Protein AF-A0A7Y0S652-F1 (afdb_monomer_lite)

Radius of gyration: 30.56 Å; chains: 1; bounding box: 80×21×79 Å

Organism: Vibrio parahaemolyticus (NCBI:txid670)

pLDDT: mean 84.36, std 12.51, range [36.72, 95.44]

Secondary structure (DSSP, 8-state):
---HHHHHHHHHHHHHHHHHHHHHHT--TTS-HHHHHHHHHHHHHHHHHHHHHHHHHHHHHHHHHHHHHHHHHHHHHHTTEEEETTEEEEEPTTS-EEEEEEEHHHHHHH----B-----------

Structure (mmCIF, N/CA/C/O backbone):
data_AF-A0A7Y0S652-F1
#
_entry.id   AF-A0A7Y0S652-F1
#
loop_
_atom_site.group_PDB
_atom_site.id
_atom_site.type_symbol
_atom_site.label_atom_id
_atom_site.label_alt_id
_atom_site.label_comp_id
_atom_site.label_asym_id
_atom_site.label_entity_id
_atom_site.label_seq_id
_atom_site.pdbx_PDB_ins_code
_atom_site.Cartn_x
_atom_site.Cartn_y
_atom_site.Cartn_z
_atom_site.occupancy
_atom_site.B_iso_or_equiv
_atom_site.auth_seq_id
_atom_site.auth_comp_id
_atom_site.auth_asym_id
_atom_site.auth_atom_id
_atom_site.pdbx_PDB_model_num
ATOM 1 N N . MET A 1 1 ? 4.557 -9.010 8.877 1.00 49.19 1 MET A N 1
ATOM 2 C CA . MET A 1 1 ? 4.086 -8.907 7.479 1.00 49.19 1 MET A CA 1
ATOM 3 C C . MET A 1 1 ? 2.635 -8.474 7.558 1.00 49.19 1 MET A C 1
ATOM 5 O O . MET A 1 1 ? 1.886 -9.203 8.193 1.00 49.19 1 MET A O 1
ATOM 9 N N . ALA A 1 2 ? 2.248 -7.306 7.031 1.00 59.34 2 ALA A N 1
ATOM 10 C CA . ALA A 1 2 ? 0.822 -7.000 6.902 1.00 59.34 2 ALA A CA 1
ATOM 11 C C . ALA A 1 2 ? 0.232 -7.980 5.892 1.00 59.34 2 ALA A C 1
ATOM 13 O O . ALA A 1 2 ? 0.516 -7.913 4.698 1.00 59.34 2 ALA A O 1
ATOM 14 N N . ASP A 1 3 ? -0.511 -8.946 6.404 1.00 71.31 3 ASP A N 1
ATOM 15 C CA . ASP A 1 3 ? -1.269 -9.910 5.630 1.00 71.31 3 ASP A CA 1
ATOM 16 C C . ASP A 1 3 ? -2.768 -9.664 5.853 1.00 71.31 3 ASP A C 1
ATOM 18 O O . ASP A 1 3 ? -3.180 -8.756 6.585 1.00 71.31 3 ASP A O 1
ATOM 22 N N . LEU A 1 4 ? -3.605 -10.496 5.240 1.00 76.06 4 LEU A N 1
ATOM 23 C CA . LEU A 1 4 ? -5.048 -10.450 5.461 1.00 76.06 4 LEU A CA 1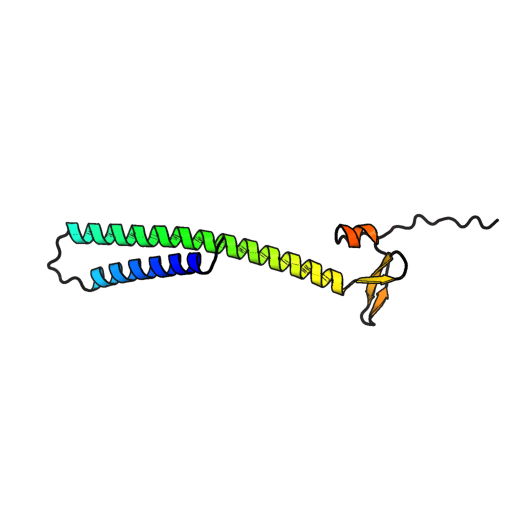
ATOM 24 C C . LEU A 1 4 ? -5.426 -10.527 6.956 1.00 76.06 4 LEU A C 1
ATOM 26 O O . LEU A 1 4 ? -6.457 -9.980 7.348 1.00 76.06 4 LEU A O 1
ATOM 30 N N . ALA A 1 5 ? -4.603 -11.176 7.788 1.00 79.69 5 ALA A N 1
ATOM 31 C CA . ALA A 1 5 ? -4.828 -11.294 9.222 1.00 79.69 5 ALA A CA 1
ATOM 32 C C . ALA A 1 5 ? -4.631 -9.952 9.940 1.00 79.69 5 ALA A C 1
ATOM 34 O O . ALA A 1 5 ? -5.443 -9.614 10.792 1.00 79.69 5 ALA A O 1
ATOM 35 N N . SER A 1 6 ? -3.645 -9.135 9.555 1.00 82.56 6 SER A N 1
ATOM 36 C CA . SER A 1 6 ? -3.466 -7.785 10.127 1.00 82.56 6 SER A CA 1
ATOM 37 C C . SER A 1 6 ? -4.670 -6.861 9.874 1.00 82.56 6 SER A C 1
ATOM 39 O O . SER A 1 6 ? -5.151 -6.186 10.786 1.00 82.56 6 SER A O 1
ATOM 41 N N . VAL A 1 7 ? -5.236 -6.904 8.663 1.00 85.88 7 VAL A N 1
ATOM 42 C CA . VAL A 1 7 ? -6.472 -6.181 8.317 1.00 85.88 7 VAL A CA 1
ATOM 43 C C . VAL A 1 7 ? -7.667 -6.742 9.094 1.00 85.88 7 VAL A C 1
ATOM 45 O O . VAL A 1 7 ? -8.495 -5.979 9.597 1.00 85.88 7 VAL A O 1
ATOM 48 N N . ALA A 1 8 ? -7.748 -8.068 9.246 1.00 87.31 8 ALA A N 1
ATOM 49 C CA . ALA A 1 8 ? -8.781 -8.712 10.055 1.00 87.31 8 ALA A CA 1
ATOM 50 C C . ALA A 1 8 ? -8.700 -8.312 11.540 1.00 87.31 8 ALA A C 1
ATOM 52 O O . ALA A 1 8 ? -9.742 -8.125 12.170 1.00 87.31 8 ALA A O 1
ATOM 53 N N . THR A 1 9 ? -7.498 -8.114 12.090 1.00 87.62 9 THR A N 1
ATOM 54 C CA . THR A 1 9 ? -7.294 -7.623 13.463 1.00 87.62 9 THR A CA 1
ATOM 55 C C . THR A 1 9 ? -7.873 -6.225 13.643 1.00 87.62 9 THR A C 1
ATOM 57 O O . THR A 1 9 ? -8.647 -6.007 14.574 1.00 87.62 9 THR A O 1
ATOM 60 N N . VAL A 1 10 ? -7.593 -5.298 12.719 1.00 90.44 10 VAL A N 1
ATOM 61 C CA . VAL A 1 10 ? -8.174 -3.942 12.753 1.00 90.44 10 VAL A CA 1
ATOM 62 C C . VAL A 1 10 ? -9.699 -3.995 12.661 1.00 90.44 10 VAL A C 1
ATOM 64 O O . VAL A 1 10 ? -10.387 -3.363 13.459 1.00 90.44 10 VAL A O 1
ATOM 67 N N . LEU A 1 11 ? -10.250 -4.790 11.738 1.00 91.00 11 LEU A N 1
ATOM 68 C CA . LEU A 1 11 ? -11.703 -4.962 11.606 1.00 91.00 11 LEU A CA 1
ATOM 69 C C . LEU A 1 11 ? -12.339 -5.539 12.877 1.00 91.00 11 LEU A C 1
ATOM 71 O O . LEU A 1 11 ? -13.428 -5.120 13.270 1.00 91.00 11 LEU A O 1
ATOM 75 N N . THR A 1 12 ? -11.654 -6.474 13.534 1.00 91.44 12 THR A N 1
ATOM 76 C CA . THR A 1 12 ? -12.110 -7.068 14.795 1.00 91.44 12 THR A CA 1
ATOM 77 C C . THR A 1 12 ? -12.096 -6.038 15.924 1.00 91.44 12 THR A C 1
ATOM 79 O O . THR A 1 12 ? -13.077 -5.954 16.657 1.00 91.44 12 THR A O 1
ATOM 82 N N . GLY A 1 13 ? -11.053 -5.206 16.016 1.00 90.81 13 GLY A N 1
ATOM 83 C CA . GLY A 1 13 ? -10.972 -4.103 16.982 1.00 90.81 13 GLY A CA 1
ATOM 84 C C . GLY A 1 13 ? -12.057 -3.036 16.783 1.00 90.81 13 GLY A C 1
ATOM 85 O O . GLY A 1 13 ? -12.673 -2.567 17.740 1.00 90.81 13 GLY A O 1
ATOM 86 N N . ILE A 1 14 ? -12.384 -2.707 15.529 1.00 92.56 14 ILE A N 1
ATOM 87 C CA . ILE A 1 14 ? -13.516 -1.818 15.216 1.00 92.56 14 ILE A CA 1
ATOM 88 C C . ILE A 1 14 ? -14.838 -2.462 15.638 1.00 92.56 14 ILE A C 1
ATOM 90 O O . ILE A 1 14 ? -15.709 -1.784 16.192 1.00 92.56 14 ILE A O 1
ATOM 94 N N . LYS A 1 15 ? -15.010 -3.763 15.382 1.00 93.19 15 LYS A N 1
ATOM 95 C CA . LYS A 1 15 ? -16.222 -4.495 15.757 1.00 93.19 15 LYS A CA 1
ATOM 96 C C . LYS A 1 15 ? -16.419 -4.499 17.272 1.00 93.19 15 LYS A C 1
ATOM 98 O O . LYS A 1 15 ? -17.509 -4.150 17.717 1.00 93.19 15 LYS A O 1
ATOM 103 N N . THR A 1 16 ? -15.385 -4.813 18.052 1.00 92.31 16 THR A N 1
ATOM 104 C CA . THR A 1 16 ? -15.465 -4.791 19.521 1.00 92.31 16 THR A CA 1
ATOM 105 C C . THR A 1 16 ? -15.761 -3.389 20.045 1.00 92.31 16 THR A C 1
ATOM 107 O O . THR A 1 16 ? -16.673 -3.226 20.852 1.00 92.31 16 THR A O 1
ATOM 110 N N . ALA A 1 17 ? -15.093 -2.352 19.529 1.00 90.50 17 ALA A N 1
ATOM 111 C CA . ALA A 1 17 ? -15.405 -0.967 19.887 1.00 90.50 17 ALA A CA 1
ATOM 112 C C . ALA A 1 17 ? -16.863 -0.591 19.551 1.00 90.50 17 ALA A C 1
ATOM 114 O O . ALA A 1 17 ? -17.541 0.075 20.332 1.00 90.50 17 ALA A O 1
ATOM 115 N N . THR A 1 18 ? -17.379 -1.051 18.409 1.00 92.12 18 THR A N 1
ATOM 116 C CA . THR A 1 18 ? -18.770 -0.806 17.993 1.00 92.12 18 THR A CA 1
ATOM 117 C C . THR A 1 18 ? -19.769 -1.532 18.892 1.00 92.12 18 THR A C 1
ATOM 119 O O . THR A 1 18 ? -20.814 -0.971 19.220 1.00 92.12 18 THR A O 1
ATOM 122 N N . GLU A 1 19 ? -19.462 -2.760 19.309 1.00 91.50 19 GLU A N 1
ATOM 123 C CA . GLU A 1 19 ? -20.283 -3.523 20.252 1.00 91.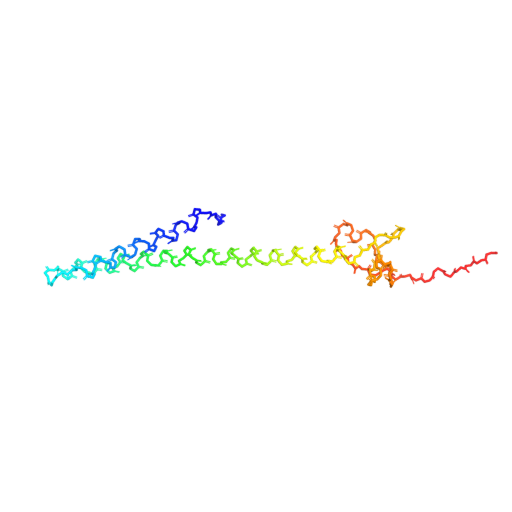50 19 GLU A CA 1
ATOM 124 C C . GLU A 1 19 ? -20.352 -2.819 21.612 1.00 91.50 19 GLU A C 1
ATOM 126 O O . GLU A 1 19 ? -21.457 -2.605 22.103 1.00 91.50 19 GLU A O 1
ATOM 131 N N . ILE A 1 20 ? -19.222 -2.347 22.154 1.00 88.56 20 ILE A N 1
ATOM 132 C CA . ILE A 1 20 ? -19.181 -1.580 23.417 1.00 88.56 20 ILE A CA 1
ATOM 133 C C . ILE A 1 20 ? -19.936 -0.246 23.285 1.00 88.56 20 ILE A C 1
ATOM 135 O O . ILE A 1 20 ? -20.681 0.166 24.172 1.00 88.56 20 ILE A O 1
ATOM 139 N N . ALA A 1 21 ? -19.791 0.457 22.161 1.00 87.88 21 ALA A N 1
ATOM 140 C CA . ALA A 1 21 ? -20.541 1.690 21.927 1.00 87.88 21 ALA A CA 1
ATOM 141 C C . ALA A 1 21 ? -22.055 1.435 21.825 1.00 87.88 21 ALA A C 1
ATOM 143 O O . ALA A 1 21 ? -22.860 2.259 22.264 1.00 87.88 21 ALA A O 1
ATOM 144 N N . LYS A 1 22 ? -22.454 0.292 21.256 1.00 89.12 22 LYS A N 1
ATOM 145 C CA . LYS A 1 22 ? -23.857 -0.116 21.170 1.00 89.12 22 LYS A CA 1
ATOM 146 C C . LYS A 1 22 ? -2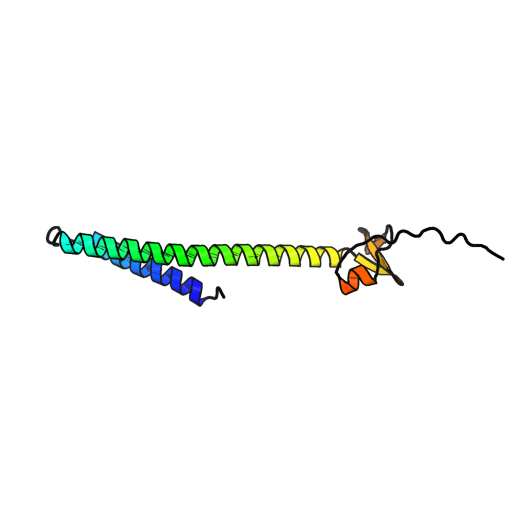4.410 -0.478 22.543 1.00 89.12 22 LYS A C 1
ATOM 148 O O . LYS A 1 22 ? -25.492 -0.002 22.871 1.00 89.12 22 LYS A O 1
ATOM 153 N N . THR A 1 23 ? -23.664 -1.234 23.355 1.00 86.12 23 THR A N 1
ATOM 154 C CA . THR A 1 23 ? -24.083 -1.518 24.732 1.00 86.12 23 THR A CA 1
ATOM 155 C C . THR A 1 23 ? -24.280 -0.222 25.494 1.00 86.12 23 THR A C 1
ATOM 157 O O . THR A 1 23 ? -25.349 -0.067 26.058 1.00 86.12 23 THR A O 1
ATOM 160 N N . LEU A 1 24 ? -23.340 0.733 25.406 1.00 84.25 24 LEU A N 1
ATOM 161 C CA . LEU A 1 24 ? -23.439 2.065 26.021 1.00 84.25 24 LEU A CA 1
ATOM 162 C C . LEU A 1 24 ? -24.663 2.874 25.564 1.00 84.25 24 LEU A C 1
ATOM 164 O O . LEU A 1 24 ? -25.243 3.612 26.358 1.00 84.25 24 LEU A O 1
ATOM 168 N N . LYS A 1 25 ? -25.053 2.761 24.290 1.00 82.94 25 LYS A N 1
ATOM 169 C CA . LYS A 1 25 ? -26.230 3.443 23.732 1.00 82.94 25 LYS A CA 1
ATOM 170 C C . LYS A 1 25 ? -27.546 2.843 24.232 1.00 82.94 25 LYS A C 1
ATOM 172 O O . LYS A 1 25 ? -28.511 3.582 24.406 1.00 82.94 25 LYS A O 1
ATOM 177 N N . ASP A 1 26 ? -27.579 1.529 24.426 1.00 80.38 26 ASP A N 1
ATOM 178 C CA . ASP A 1 26 ? -28.778 0.782 24.814 1.00 80.38 26 ASP A CA 1
ATOM 179 C C . ASP A 1 26 ? -28.999 0.781 26.348 1.00 80.38 26 ASP A C 1
ATOM 181 O O . ASP A 1 26 ? -29.950 0.172 26.838 1.00 80.38 26 ASP A O 1
ATOM 185 N N . ILE A 1 27 ? -28.148 1.481 27.113 1.00 73.50 27 ILE A N 1
ATOM 186 C CA . ILE A 1 27 ? -28.252 1.616 28.572 1.00 73.50 27 ILE A CA 1
ATOM 187 C C . ILE A 1 27 ? -29.441 2.501 28.956 1.00 73.50 27 ILE A C 1
ATOM 189 O O . ILE A 1 27 ? -29.463 3.701 28.678 1.00 73.50 27 ILE A O 1
ATOM 193 N N . ASP A 1 28 ? -30.394 1.911 29.675 1.00 64.00 28 ASP A N 1
ATOM 194 C CA . ASP A 1 28 ? -31.423 2.636 30.417 1.00 64.00 28 ASP A CA 1
ATOM 195 C C . ASP A 1 28 ? -30.821 3.262 31.695 1.00 64.00 28 ASP A C 1
ATOM 197 O O . ASP A 1 28 ? -29.790 2.809 32.196 1.00 64.00 28 ASP A O 1
ATOM 201 N N . VAL A 1 29 ? -31.450 4.298 32.255 1.00 60.88 29 VAL A N 1
ATOM 202 C CA . VAL A 1 29 ? -30.896 5.210 33.295 1.00 60.88 29 VAL A CA 1
ATOM 203 C C . VAL A 1 29 ? -30.498 4.508 34.621 1.00 60.88 29 VAL A C 1
ATOM 205 O O . VAL A 1 29 ? -30.030 5.154 35.557 1.00 60.88 29 VAL A O 1
ATOM 208 N N . SER A 1 30 ? -30.653 3.185 34.729 1.00 64.62 30 SER A N 1
ATOM 209 C CA . SER A 1 30 ? -30.410 2.395 35.940 1.00 64.62 30 SER A CA 1
ATOM 210 C C . SER A 1 30 ? -28.992 1.832 36.100 1.00 64.62 30 SER A C 1
ATOM 212 O O . SER A 1 30 ? -28.752 1.148 37.094 1.00 64.62 30 SER A O 1
ATOM 214 N N . ILE A 1 31 ? -28.069 2.050 35.159 1.00 70.75 31 ILE A N 1
ATOM 215 C CA . ILE A 1 31 ? -26.696 1.539 35.301 1.00 70.75 31 ILE A CA 1
ATOM 216 C C . ILE A 1 31 ? -25.891 2.354 36.320 1.00 70.75 31 ILE A C 1
ATOM 218 O O . ILE A 1 31 ? -25.960 3.587 36.384 1.00 70.75 31 ILE A O 1
ATOM 222 N N . GLU A 1 32 ? -25.066 1.657 37.101 1.00 80.56 32 GLU A N 1
ATOM 223 C CA . GLU A 1 32 ? -24.188 2.295 38.070 1.00 80.56 32 GLU A CA 1
ATOM 224 C C . GLU A 1 32 ? -23.078 3.105 37.389 1.00 80.56 32 GLU A C 1
ATOM 226 O O . GLU A 1 32 ? -22.442 2.708 36.412 1.00 80.56 32 GLU A O 1
ATOM 231 N N . ARG A 1 33 ? -22.766 4.264 37.975 1.00 81.06 33 ARG A N 1
ATOM 232 C CA . ARG A 1 33 ? -21.746 5.195 37.465 1.00 81.06 33 ARG A CA 1
ATOM 233 C C . ARG A 1 33 ? -20.353 4.565 37.334 1.00 81.06 33 ARG A C 1
ATOM 235 O O . ARG A 1 33 ? -19.530 5.072 36.574 1.00 81.06 33 ARG A O 1
ATOM 242 N N . ALA A 1 34 ? -20.069 3.523 38.113 1.00 84.75 34 ALA A N 1
ATOM 243 C CA . ALA A 1 34 ? -18.820 2.772 38.046 1.00 84.75 34 ALA A CA 1
ATOM 244 C C . ALA A 1 34 ? -18.745 1.903 36.780 1.00 84.75 34 ALA A C 1
ATOM 246 O O . ALA A 1 34 ? -17.709 1.883 36.120 1.00 84.75 34 ALA A O 1
ATOM 247 N N . GLU A 1 35 ? -19.853 1.271 36.401 1.00 83.62 35 GLU A N 1
ATOM 248 C CA . GLU A 1 35 ? -19.950 0.400 35.229 1.00 83.62 35 GLU A CA 1
ATOM 249 C C . GLU A 1 35 ? -19.851 1.201 33.921 1.00 83.62 35 GLU A C 1
ATOM 251 O O . GLU A 1 35 ? -19.085 0.832 33.032 1.00 83.62 35 GLU A O 1
ATOM 256 N N . LEU A 1 36 ? -20.477 2.386 33.851 1.00 86.56 36 LEU A N 1
ATOM 257 C CA . LEU A 1 36 ? -20.284 3.315 32.721 1.00 86.56 36 LEU A CA 1
ATOM 258 C C .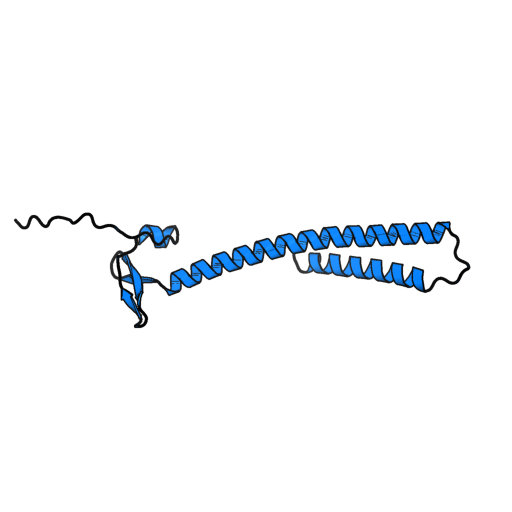 LEU A 1 36 ? -18.819 3.705 32.526 1.00 86.56 36 LEU A C 1
ATOM 260 O O . LEU A 1 36 ? -18.322 3.742 31.402 1.00 86.56 36 LEU A O 1
ATOM 264 N N . LYS A 1 37 ? -18.116 4.023 33.619 1.00 87.75 37 LYS A N 1
ATOM 265 C CA . LYS A 1 37 ? -16.701 4.410 33.551 1.00 87.75 37 LYS A CA 1
ATOM 266 C C . LYS A 1 37 ? -15.827 3.260 33.062 1.00 87.75 37 LYS A C 1
ATOM 268 O O . LYS A 1 37 ? -14.887 3.512 32.312 1.00 87.75 37 LYS A O 1
ATOM 273 N N . LEU A 1 38 ? -16.138 2.035 33.479 1.00 90.94 38 LEU A N 1
ATOM 274 C CA . LEU A 1 38 ? -15.430 0.838 33.042 1.00 90.94 38 LEU A CA 1
ATOM 275 C C . LEU A 1 38 ? -15.626 0.604 31.538 1.00 90.94 38 LEU A C 1
ATOM 277 O O . LEU A 1 38 ? -14.641 0.548 30.810 1.00 90.94 38 LEU A O 1
ATOM 281 N N . GLN A 1 39 ? -16.868 0.609 31.049 1.00 89.38 39 GLN A N 1
ATOM 282 C CA . GLN A 1 39 ? -17.153 0.435 29.618 1.00 89.38 39 GLN A CA 1
ATOM 283 C C . GLN A 1 39 ? -16.563 1.554 28.750 1.00 89.38 39 GLN A C 1
ATOM 285 O O . GLN A 1 39 ? -16.086 1.308 27.644 1.00 89.38 39 GLN A O 1
ATOM 290 N N . MET A 1 40 ? -16.538 2.794 29.248 1.00 89.19 40 MET A N 1
ATOM 291 C CA . MET A 1 40 ? -15.849 3.891 28.562 1.00 89.19 40 MET A CA 1
ATOM 292 C C . MET A 1 40 ? -14.337 3.664 28.478 1.00 89.19 40 MET A C 1
ATOM 294 O O . MET A 1 40 ? -13.742 3.936 27.436 1.00 89.19 40 MET A O 1
ATOM 298 N N . ALA A 1 41 ? -13.709 3.170 29.548 1.00 94.12 41 ALA A N 1
ATOM 299 C CA . ALA A 1 41 ? -12.286 2.846 29.536 1.00 94.12 41 ALA A CA 1
ATOM 300 C C . ALA A 1 41 ? -11.979 1.700 28.557 1.00 94.12 41 ALA A C 1
ATOM 302 O O . ALA A 1 41 ? -11.021 1.797 27.790 1.00 94.12 41 ALA A O 1
ATOM 303 N N . GLU A 1 42 ? -12.822 0.666 28.522 1.00 92.50 42 GLU A N 1
ATOM 304 C CA . GLU A 1 42 ? -12.712 -0.447 27.570 1.00 92.50 42 GLU A CA 1
ATOM 305 C C . GLU A 1 42 ? -12.871 0.021 26.121 1.00 92.50 42 GLU A C 1
ATOM 307 O O . GLU A 1 42 ? -12.069 -0.352 25.264 1.00 92.50 42 GLU A O 1
ATOM 312 N N . LEU A 1 43 ? -13.839 0.902 25.845 1.00 92.75 43 LEU A N 1
ATOM 313 C CA . LEU A 1 43 ? -14.020 1.496 24.520 1.00 92.75 43 LEU A CA 1
ATOM 314 C C . LEU A 1 43 ? -12.783 2.287 24.081 1.00 92.75 43 LEU A C 1
ATOM 316 O O . LEU A 1 43 ? -12.324 2.146 22.948 1.00 92.75 43 LEU A O 1
ATOM 320 N N . ILE A 1 44 ? -12.235 3.116 24.975 1.00 93.19 44 ILE A N 1
ATOM 321 C CA . ILE A 1 44 ? -11.027 3.902 24.697 1.00 93.19 44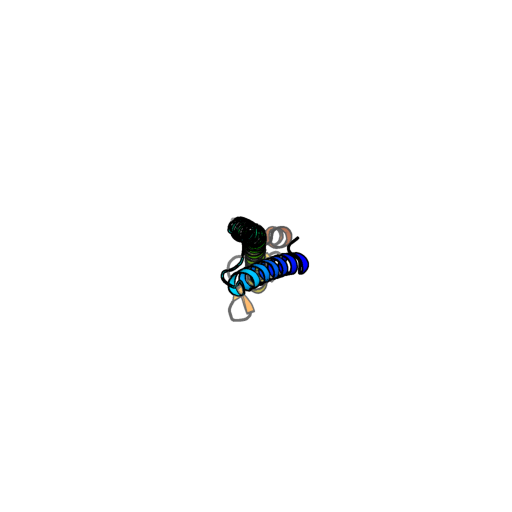 ILE A CA 1
ATOM 322 C C . ILE A 1 44 ? -9.844 2.974 24.412 1.00 93.19 44 ILE A C 1
ATOM 324 O O . ILE A 1 44 ? -9.110 3.222 23.455 1.00 93.19 44 ILE A O 1
ATOM 328 N N . SER A 1 45 ? -9.679 1.904 25.194 1.00 94.12 45 SER A N 1
ATOM 329 C CA . SER A 1 45 ? -8.615 0.919 24.979 1.00 94.12 45 SER A CA 1
ATOM 330 C C . SER A 1 45 ? -8.759 0.233 23.621 1.00 94.12 45 SER A C 1
ATOM 332 O O . SER A 1 45 ? -7.823 0.254 22.828 1.00 94.12 45 SER A O 1
ATOM 334 N N . ALA A 1 46 ? -9.953 -0.277 23.299 1.00 93.06 46 ALA A N 1
ATOM 335 C CA . ALA A 1 46 ? -10.214 -0.951 22.027 1.00 93.06 46 ALA A CA 1
ATOM 336 C C . ALA A 1 46 ? -9.939 -0.040 20.817 1.00 93.06 46 ALA A C 1
ATOM 338 O O . ALA A 1 46 ? -9.367 -0.471 19.812 1.00 93.06 46 ALA A O 1
ATOM 339 N N . LEU A 1 47 ? -10.302 1.244 20.914 1.00 92.38 47 LEU A N 1
ATOM 340 C CA . LEU A 1 47 ? -10.018 2.231 19.870 1.00 92.38 47 LEU A CA 1
ATOM 341 C C . LEU A 1 47 ? -8.527 2.573 19.772 1.00 92.38 47 LEU A C 1
ATOM 343 O O . LEU A 1 47 ? -8.028 2.776 18.663 1.00 92.38 47 LEU A O 1
ATOM 347 N N . ALA A 1 48 ? -7.814 2.641 20.898 1.00 94.44 48 ALA A N 1
ATOM 348 C CA . ALA A 1 48 ? -6.376 2.891 20.914 1.00 94.44 48 ALA A CA 1
ATOM 349 C C . ALA A 1 48 ? -5.605 1.748 20.240 1.00 94.44 48 ALA A C 1
ATOM 351 O O . ALA A 1 48 ? -4.795 2.011 19.349 1.00 94.44 48 ALA A O 1
ATOM 352 N N . ASP A 1 49 ? -5.927 0.501 20.584 1.00 90.56 49 ASP A N 1
ATOM 353 C CA . ASP A 1 49 ? -5.309 -0.689 19.991 1.00 90.56 49 ASP A CA 1
ATOM 354 C C . ASP A 1 49 ? -5.571 -0.742 18.481 1.00 90.56 49 ASP A C 1
ATOM 356 O O . ASP A 1 49 ? -4.650 -0.884 17.674 1.00 90.56 49 ASP A O 1
ATOM 360 N N . THR A 1 50 ? -6.822 -0.500 18.080 1.00 93.06 50 THR A N 1
ATOM 361 C CA . THR A 1 50 ? -7.212 -0.428 16.664 1.00 93.06 50 THR A CA 1
ATOM 362 C C . THR A 1 50 ? -6.429 0.652 15.914 1.00 93.06 50 THR A C 1
ATOM 364 O O . THR A 1 50 ? -5.991 0.431 14.784 1.00 93.06 50 THR A O 1
ATOM 367 N N . LYS A 1 51 ? -6.237 1.828 16.526 1.00 92.81 51 LYS A N 1
ATOM 368 C CA . LYS A 1 51 ? -5.490 2.938 15.922 1.00 92.81 51 LYS A CA 1
ATOM 369 C C . LYS A 1 51 ? -4.021 2.583 15.703 1.00 92.81 51 LYS A C 1
ATOM 371 O O . LYS A 1 51 ? -3.477 2.948 14.663 1.00 92.81 51 LYS A O 1
ATOM 376 N N . ILE A 1 52 ? -3.396 1.892 16.656 1.00 92.38 52 ILE A N 1
ATOM 377 C CA . ILE A 1 52 ? -2.003 1.441 16.536 1.00 92.38 52 ILE A CA 1
ATOM 378 C C . ILE A 1 52 ? -1.882 0.465 15.365 1.00 92.38 52 ILE A C 1
ATOM 380 O O . ILE A 1 52 ? -1.120 0.724 14.436 1.00 92.38 52 ILE A O 1
ATOM 384 N N . SER A 1 53 ? -2.710 -0.583 15.338 1.00 89.62 53 SER A N 1
ATOM 385 C CA . SER A 1 53 ? -2.688 -1.565 14.247 1.00 89.62 53 SER A CA 1
ATOM 386 C C . SER A 1 53 ? -3.002 -0.942 12.879 1.00 89.62 53 SER A C 1
ATOM 388 O O . SER A 1 53 ? -2.413 -1.324 11.870 1.00 89.62 53 SER A O 1
ATOM 390 N N . ALA A 1 54 ? -3.894 0.050 12.814 1.00 90.19 54 ALA A N 1
ATOM 391 C CA . ALA A 1 54 ? -4.177 0.767 11.571 1.00 90.19 54 ALA A CA 1
ATOM 392 C C . ALA A 1 54 ? -2.985 1.612 11.084 1.00 90.19 54 ALA A C 1
ATOM 394 O O . ALA A 1 54 ? -2.740 1.678 9.879 1.00 90.19 54 ALA A O 1
ATOM 395 N N . ALA A 1 55 ? -2.233 2.236 11.998 1.00 91.38 55 ALA A N 1
ATOM 396 C CA . ALA A 1 55 ? -1.040 3.010 11.654 1.00 91.38 55 ALA A CA 1
ATOM 397 C C . ALA A 1 55 ? 0.070 2.119 11.073 1.00 91.38 55 ALA A C 1
ATOM 399 O O . ALA A 1 55 ? 0.684 2.484 10.073 1.00 91.38 55 ALA A O 1
ATOM 400 N N . GLU A 1 56 ? 0.266 0.925 11.636 1.00 90.44 56 GLU A N 1
ATOM 401 C CA . GLU A 1 56 ? 1.222 -0.065 11.118 1.00 90.44 56 GLU A CA 1
ATOM 402 C C . GLU A 1 56 ? 0.866 -0.510 9.690 1.00 90.44 56 GLU A C 1
ATOM 404 O O . GLU A 1 56 ? 1.733 -0.606 8.820 1.00 90.44 56 GLU A O 1
ATOM 409 N N . ILE A 1 57 ? -0.424 -0.736 9.411 1.00 91.25 57 ILE A N 1
ATOM 410 C CA . ILE A 1 57 ? -0.890 -1.055 8.053 1.00 91.25 57 ILE A CA 1
ATOM 411 C C . ILE A 1 57 ? -0.634 0.119 7.108 1.00 91.25 57 ILE A C 1
ATOM 413 O O . ILE A 1 57 ? -0.180 -0.095 5.985 1.00 91.25 57 ILE A O 1
ATOM 417 N N . GLN A 1 58 ? -0.908 1.351 7.541 1.00 90.44 58 GLN A N 1
ATOM 418 C CA . GLN A 1 58 ? -0.683 2.537 6.717 1.00 90.44 58 GLN A CA 1
ATOM 419 C C . GLN A 1 58 ? 0.792 2.686 6.323 1.00 90.44 58 GLN A C 1
ATOM 421 O O . GLN A 1 58 ? 1.081 2.957 5.158 1.00 90.44 58 GLN A O 1
ATOM 426 N N . GLU A 1 59 ? 1.719 2.484 7.261 1.00 92.06 59 GLU A N 1
ATOM 427 C CA . GLU A 1 59 ? 3.160 2.519 6.986 1.00 92.06 59 GLU A CA 1
ATOM 428 C C . GLU A 1 59 ? 3.560 1.466 5.946 1.00 92.06 59 GLU A C 1
ATOM 430 O O . GLU A 1 59 ? 4.230 1.782 4.961 1.00 92.06 59 GLU A O 1
ATOM 435 N N . LEU A 1 60 ? 3.070 0.235 6.104 1.00 88.88 60 LEU A N 1
ATOM 436 C CA . LEU A 1 60 ? 3.355 -0.861 5.177 1.00 88.88 60 LEU A CA 1
ATOM 437 C C . LEU A 1 60 ? 2.770 -0.619 3.782 1.00 88.88 60 LEU A C 1
ATOM 439 O O . LEU A 1 60 ? 3.423 -0.924 2.785 1.00 88.88 60 LEU A O 1
ATOM 443 N N . VAL A 1 61 ? 1.566 -0.050 3.683 1.00 91.00 61 VAL A N 1
ATOM 444 C CA . VAL A 1 61 ? 0.971 0.329 2.389 1.00 91.00 61 VAL A CA 1
ATOM 445 C C . VAL A 1 61 ? 1.837 1.375 1.690 1.00 91.00 61 VAL A C 1
ATOM 447 O O . VAL A 1 61 ? 2.140 1.212 0.511 1.00 91.00 61 VAL A O 1
ATOM 450 N N . LEU A 1 62 ? 2.300 2.400 2.412 1.00 92.88 62 LEU A N 1
ATOM 451 C CA . LEU A 1 62 ? 3.176 3.430 1.846 1.00 92.88 62 LEU A CA 1
ATOM 452 C C . LEU A 1 62 ? 4.518 2.857 1.370 1.00 92.88 62 LEU A C 1
ATOM 454 O O . LEU A 1 62 ? 5.000 3.232 0.300 1.00 92.88 62 LEU A O 1
ATOM 458 N N . GLU A 1 63 ? 5.112 1.942 2.139 1.00 92.88 63 GLU A N 1
ATOM 459 C CA . GLU A 1 63 ? 6.344 1.249 1.749 1.00 92.88 63 GLU A CA 1
ATOM 460 C C . GLU A 1 63 ? 6.144 0.447 0.455 1.00 92.88 63 GLU A C 1
ATOM 462 O O . GLU A 1 63 ? 6.927 0.577 -0.490 1.00 92.88 63 GLU A O 1
ATOM 467 N N . LYS A 1 64 ? 5.064 -0.339 0.380 1.00 91.50 64 LYS A N 1
ATOM 468 C CA . LYS A 1 64 ? 4.754 -1.159 -0.799 1.00 91.50 64 LYS A CA 1
ATOM 469 C C . LYS A 1 64 ? 4.409 -0.317 -2.021 1.00 91.50 64 LYS A C 1
ATOM 471 O O . LYS A 1 64 ? 4.861 -0.640 -3.116 1.00 91.50 64 LYS A O 1
ATOM 476 N N . ASP A 1 65 ? 3.657 0.768 -1.861 1.00 93.75 65 ASP A N 1
ATOM 477 C CA . ASP A 1 65 ? 3.339 1.674 -2.968 1.00 93.75 65 ASP A CA 1
ATOM 478 C C . ASP A 1 65 ? 4.601 2.322 -3.541 1.00 93.75 65 ASP A C 1
ATOM 480 O O . ASP A 1 65 ? 4.740 2.427 -4.764 1.00 93.75 65 ASP A O 1
ATOM 484 N N . LYS A 1 66 ? 5.552 2.702 -2.678 1.00 95.25 66 LYS A N 1
ATOM 485 C CA . LYS A 1 66 ? 6.856 3.213 -3.110 1.00 95.25 66 LYS A CA 1
ATOM 486 C C . LYS A 1 66 ? 7.634 2.158 -3.898 1.00 95.25 66 LYS A C 1
ATOM 488 O O . LYS A 1 66 ? 8.095 2.446 -4.998 1.00 95.25 66 LYS A O 1
ATOM 493 N N . GLU A 1 67 ? 7.719 0.933 -3.384 1.00 94.00 67 GLU A N 1
ATOM 494 C CA . GLU A 1 67 ? 8.382 -0.179 -4.076 1.00 94.00 67 GLU A CA 1
ATOM 495 C C . GLU A 1 67 ? 7.736 -0.459 -5.445 1.00 94.00 67 GLU A C 1
ATOM 497 O O . GLU A 1 67 ? 8.426 -0.594 -6.456 1.00 94.00 67 GLU A O 1
ATOM 502 N N . ILE A 1 68 ? 6.402 -0.463 -5.518 1.00 95.44 68 ILE A N 1
ATOM 503 C CA . ILE A 1 68 ? 5.661 -0.627 -6.775 1.00 95.44 68 ILE A CA 1
ATOM 504 C C . ILE A 1 68 ? 5.971 0.510 -7.753 1.00 95.44 68 ILE A C 1
ATOM 506 O O . ILE A 1 68 ? 6.124 0.253 -8.950 1.00 95.44 68 ILE A O 1
ATOM 510 N N . GLN A 1 69 ? 6.044 1.758 -7.287 1.00 95.12 69 GLN A N 1
ATOM 511 C CA . GLN A 1 69 ? 6.422 2.890 -8.136 1.00 95.12 69 GLN A CA 1
ATOM 512 C C . GLN A 1 69 ? 7.847 2.741 -8.671 1.00 95.12 69 GLN A C 1
ATOM 514 O O . GLN A 1 69 ? 8.059 2.901 -9.874 1.00 95.12 69 GLN A O 1
ATOM 519 N N . ASP A 1 70 ? 8.801 2.375 -7.817 1.00 91.56 70 ASP A N 1
ATOM 520 C CA . ASP A 1 70 ? 10.195 2.162 -8.208 1.00 91.56 70 ASP A CA 1
ATOM 521 C C . ASP A 1 70 ? 10.310 1.044 -9.256 1.00 91.56 70 ASP A C 1
ATOM 523 O O . ASP A 1 70 ? 10.933 1.229 -10.306 1.00 91.56 70 ASP A O 1
ATOM 527 N N . LEU A 1 71 ? 9.619 -0.081 -9.047 1.00 92.31 71 LEU A N 1
ATOM 528 C CA . LEU A 1 71 ? 9.567 -1.187 -10.007 1.00 92.31 71 LEU A CA 1
ATOM 529 C C . LEU A 1 71 ? 8.910 -0.779 -11.332 1.00 92.31 71 LEU A C 1
ATOM 531 O O . LEU A 1 71 ? 9.427 -1.108 -12.402 1.00 92.31 71 LEU A O 1
ATOM 535 N N . LYS A 1 72 ? 7.802 -0.029 -11.294 1.00 92.19 72 LYS A N 1
ATOM 536 C CA . LYS A 1 72 ? 7.154 0.503 -12.506 1.00 92.19 72 LYS A CA 1
ATOM 537 C C . LYS A 1 72 ? 8.094 1.419 -13.284 1.00 92.19 72 LYS A C 1
ATOM 539 O O . LYS A 1 72 ? 8.174 1.298 -14.504 1.00 92.19 72 LYS A O 1
ATOM 544 N N . ASN A 1 73 ? 8.836 2.284 -12.596 1.00 89.06 73 ASN A N 1
ATOM 545 C CA . ASN A 1 73 ? 9.824 3.156 -13.225 1.00 89.06 73 ASN A CA 1
ATOM 546 C C . ASN A 1 73 ? 10.938 2.342 -13.900 1.00 89.06 73 ASN A C 1
ATOM 548 O O . ASN A 1 73 ? 11.294 2.625 -15.043 1.00 89.06 73 ASN A O 1
ATOM 552 N N . MET A 1 74 ? 11.441 1.288 -13.248 1.00 85.62 74 MET A N 1
ATOM 553 C CA . MET A 1 74 ? 12.439 0.387 -13.843 1.00 85.62 74 MET A CA 1
ATOM 554 C C . MET A 1 74 ? 11.911 -0.333 -15.091 1.00 85.62 74 MET A C 1
ATOM 556 O O . MET A 1 74 ? 12.628 -0.428 -16.089 1.00 85.62 74 MET A O 1
ATOM 560 N N . LEU A 1 75 ? 10.664 -0.816 -15.064 1.00 87.38 75 LEU A N 1
ATOM 561 C CA . LEU A 1 75 ? 10.027 -1.443 -16.228 1.00 87.38 75 LEU A CA 1
ATOM 562 C C . LEU A 1 75 ? 9.857 -0.445 -17.380 1.00 87.38 75 LEU A C 1
ATOM 564 O O . LEU A 1 75 ? 10.254 -0.738 -18.504 1.00 87.38 75 LEU A O 1
ATOM 568 N N . MET A 1 76 ? 9.382 0.770 -17.092 1.00 85.19 76 MET A N 1
ATOM 569 C CA . MET A 1 76 ? 9.258 1.824 -18.104 1.00 85.19 76 MET A CA 1
ATOM 570 C C . MET A 1 76 ? 10.598 2.203 -18.741 1.00 85.19 76 MET A C 1
ATOM 572 O O . MET A 1 76 ? 10.630 2.574 -19.912 1.00 85.19 76 MET A O 1
ATOM 576 N N . LEU A 1 77 ? 11.702 2.155 -17.990 1.00 81.19 77 LEU A N 1
ATOM 577 C CA . LEU A 1 77 ? 13.037 2.387 -18.545 1.00 81.19 77 LEU A CA 1
ATOM 578 C C . LEU A 1 77 ? 13.477 1.231 -19.450 1.00 81.19 77 LEU A C 1
ATOM 580 O O . LEU A 1 77 ? 14.041 1.491 -20.512 1.00 81.19 77 LEU A O 1
ATOM 584 N N . LYS A 1 78 ? 13.179 -0.020 -19.073 1.00 82.06 78 LYS A N 1
ATOM 585 C CA . LYS A 1 78 ? 13.445 -1.204 -19.908 1.00 82.06 78 LYS A CA 1
ATOM 586 C C . LYS A 1 78 ? 12.724 -1.155 -21.246 1.00 82.06 78 LYS A C 1
ATOM 588 O O . LYS A 1 78 ? 13.351 -1.436 -22.262 1.00 82.06 78 LYS A O 1
ATOM 593 N N . ASP A 1 79 ? 11.479 -0.700 -21.263 1.00 81.38 79 ASP A N 1
ATOM 594 C CA . ASP A 1 79 ? 10.692 -0.588 -22.496 1.00 81.38 79 ASP A CA 1
ATOM 595 C C . ASP A 1 79 ? 11.175 0.530 -23.437 1.00 81.38 79 ASP A C 1
ATOM 597 O O . ASP A 1 79 ? 10.753 0.599 -24.590 1.00 81.38 79 ASP A O 1
ATOM 601 N N . LYS A 1 80 ? 12.058 1.421 -22.968 1.00 86.56 80 LYS A N 1
ATOM 602 C CA . LYS A 1 80 ? 12.551 2.584 -23.726 1.00 86.56 80 LYS A CA 1
ATOM 603 C C . LYS A 1 80 ? 13.942 2.403 -24.315 1.00 86.56 80 LYS A C 1
ATOM 605 O O . LYS A 1 80 ? 14.411 3.303 -25.015 1.00 86.56 80 LYS A O 1
ATOM 610 N N . VAL A 1 81 ? 14.601 1.273 -24.066 1.00 88.94 81 VAL A N 1
ATOM 611 C CA . VAL A 1 81 ? 15.947 1.010 -24.579 1.00 88.94 81 VAL A CA 1
ATOM 612 C C . VAL A 1 81 ? 16.031 -0.322 -25.306 1.00 88.94 81 VAL A C 1
ATOM 614 O O . VAL A 1 81 ? 15.417 -1.306 -24.908 1.00 88.94 81 VAL A O 1
ATOM 617 N N . ILE A 1 82 ? 16.831 -0.368 -26.370 1.00 90.56 82 ILE A N 1
ATOM 618 C CA . ILE A 1 82 ? 17.128 -1.600 -27.105 1.00 90.56 82 ILE A CA 1
ATOM 619 C C . ILE A 1 82 ? 18.621 -1.851 -27.167 1.00 90.56 82 ILE A C 1
ATOM 621 O O . ILE A 1 82 ? 19.426 -0.923 -27.264 1.00 90.56 82 ILE A O 1
ATOM 625 N N . ARG A 1 83 ? 18.989 -3.130 -27.152 1.00 89.25 83 ARG A N 1
ATOM 626 C CA . ARG A 1 83 ? 20.361 -3.551 -27.401 1.00 89.25 83 ARG A CA 1
ATOM 627 C C . ARG A 1 83 ? 20.635 -3.541 -28.901 1.00 89.25 83 ARG A C 1
ATOM 629 O O . ARG A 1 83 ? 19.903 -4.161 -29.670 1.00 89.25 83 ARG A O 1
ATOM 636 N N . PHE A 1 84 ? 21.705 -2.869 -29.307 1.00 87.88 84 PHE A N 1
ATOM 637 C CA . PHE A 1 84 ? 22.188 -2.872 -30.684 1.00 87.88 84 PHE A CA 1
ATOM 638 C C . PHE A 1 84 ? 23.715 -3.015 -30.678 1.00 87.88 84 PHE A C 1
ATOM 640 O O . PHE A 1 84 ? 24.432 -2.126 -30.223 1.00 87.88 84 PHE A O 1
ATOM 647 N N . GLY A 1 85 ? 24.219 -4.161 -31.144 1.00 86.38 85 GLY A N 1
ATOM 648 C CA . GLY A 1 85 ? 25.631 -4.522 -30.985 1.00 86.38 85 GLY A CA 1
ATOM 649 C C . GLY A 1 85 ? 26.026 -4.680 -29.510 1.00 86.38 85 GLY A C 1
ATOM 650 O O . GLY A 1 85 ? 25.337 -5.362 -28.744 1.00 86.38 85 GLY A O 1
ATOM 651 N N . ASP A 1 86 ? 27.117 -4.020 -29.116 1.00 87.38 86 ASP A N 1
ATOM 652 C CA . ASP A 1 86 ? 27.714 -4.118 -27.773 1.00 87.38 86 ASP A CA 1
ATOM 653 C C . ASP A 1 86 ? 27.234 -3.030 -26.790 1.00 87.38 86 ASP A C 1
ATOM 655 O O . ASP A 1 86 ? 27.753 -2.912 -25.676 1.00 87.38 86 ASP A O 1
ATOM 659 N N . ALA A 1 87 ? 26.231 -2.236 -27.181 1.00 90.75 87 ALA A N 1
ATOM 660 C CA . ALA A 1 87 ? 25.681 -1.139 -26.387 1.00 90.75 87 ALA A CA 1
ATOM 661 C C . ALA A 1 87 ? 24.142 -1.111 -26.415 1.00 90.75 87 ALA A C 1
ATOM 663 O O . ALA A 1 87 ? 23.495 -1.738 -27.259 1.00 90.75 87 ALA A O 1
ATOM 664 N N . TYR A 1 88 ? 23.555 -0.365 -25.477 1.00 91.81 88 TYR A N 1
ATOM 665 C CA . TYR A 1 88 ? 22.120 -0.063 -25.464 1.00 91.81 88 TYR A CA 1
ATOM 666 C C . TYR A 1 88 ? 21.865 1.336 -26.016 1.00 91.81 88 TYR A C 1
ATOM 668 O O . TYR A 1 88 ? 22.713 2.215 -25.906 1.00 91.81 88 TYR A O 1
ATOM 676 N N . TYR A 1 89 ? 20.694 1.559 -26.597 1.00 91.44 89 TYR A N 1
ATOM 677 C CA . TYR A 1 89 ? 20.296 2.838 -27.185 1.00 91.44 89 TYR A CA 1
ATOM 678 C C . TYR A 1 89 ? 18.850 3.146 -26.831 1.00 91.44 89 TYR A C 1
ATOM 680 O O . TYR A 1 89 ? 18.060 2.226 -26.619 1.00 91.44 89 TYR A O 1
ATOM 688 N N . SER A 1 90 ? 18.490 4.427 -26.820 1.00 91.00 90 SER A N 1
ATOM 689 C CA . SER A 1 90 ? 17.092 4.838 -26.681 1.00 91.00 90 SER A CA 1
ATOM 690 C C . SER A 1 90 ? 16.283 4.441 -27.912 1.00 91.00 90 SER A C 1
ATOM 692 O O . SER A 1 90 ? 16.787 4.472 -29.036 1.00 91.00 90 SER A O 1
ATOM 694 N N . LEU A 1 91 ? 15.015 4.106 -27.705 1.00 89.44 91 LEU A N 1
ATOM 695 C CA . LEU A 1 91 ? 14.028 3.925 -28.765 1.00 89.44 91 LEU A CA 1
ATOM 696 C C . LEU A 1 91 ? 13.480 5.281 -29.221 1.00 89.44 91 LEU A C 1
ATOM 698 O O . LEU A 1 91 ? 13.141 6.131 -28.399 1.00 89.44 91 LEU A O 1
ATOM 702 N N . ASN A 1 92 ? 13.370 5.476 -30.534 1.00 85.19 92 ASN A N 1
ATOM 703 C CA . ASN A 1 92 ? 12.535 6.535 -31.102 1.00 85.19 92 ASN A CA 1
ATOM 704 C C . ASN A 1 92 ? 11.090 6.048 -31.321 1.00 85.19 92 ASN A C 1
ATOM 706 O O . ASN A 1 92 ? 10.815 4.850 -31.247 1.00 85.19 92 ASN A O 1
ATOM 710 N N . ASP A 1 93 ? 10.182 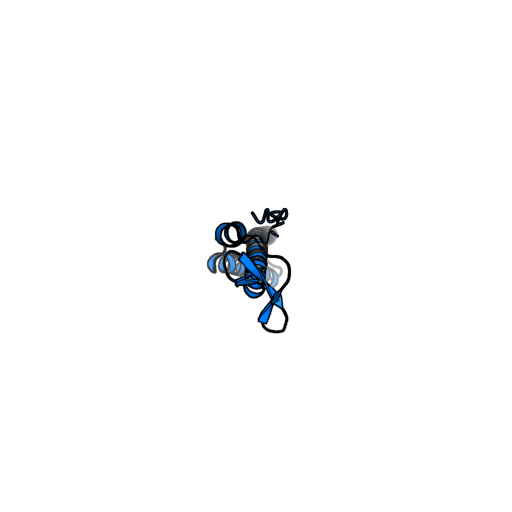6.961 -31.679 1.00 83.19 93 ASP A N 1
ATOM 711 C CA . ASP A 1 93 ? 8.765 6.654 -31.956 1.00 83.19 93 ASP A CA 1
ATOM 712 C C . ASP A 1 93 ? 8.564 5.622 -33.085 1.00 83.19 93 ASP A C 1
ATOM 714 O O . ASP A 1 93 ? 7.496 5.036 -33.230 1.00 83.19 93 ASP A O 1
ATOM 718 N N . SER A 1 94 ? 9.596 5.381 -33.900 1.00 82.06 94 SER A N 1
ATOM 719 C CA . SER A 1 94 ? 9.606 4.391 -34.984 1.00 82.06 94 SER A CA 1
ATOM 720 C C . SER A 1 94 ? 10.171 3.025 -34.567 1.00 82.06 94 SER A C 1
ATOM 722 O O . SER A 1 94 ? 10.366 2.165 -35.427 1.00 82.06 94 SER A O 1
ATOM 724 N N . GLY A 1 95 ? 10.497 2.830 -33.286 1.00 81.44 95 GLY A N 1
ATOM 725 C CA . GLY A 1 95 ? 11.055 1.584 -32.756 1.00 81.44 95 GLY A CA 1
ATOM 726 C C . GLY A 1 95 ? 12.533 1.339 -33.091 1.00 81.44 95 GLY A C 1
ATOM 727 O O . GLY A 1 95 ? 13.006 0.209 -32.988 1.00 81.44 95 GLY A O 1
ATOM 728 N N . LYS A 1 96 ? 13.277 2.363 -33.525 1.00 84.94 96 LYS A N 1
ATOM 729 C CA . LYS A 1 96 ? 14.701 2.260 -33.892 1.00 84.94 96 LYS A CA 1
ATOM 730 C C . LYS A 1 96 ? 15.608 2.875 -32.828 1.00 84.94 96 LYS A C 1
ATOM 732 O O . LYS A 1 96 ? 15.230 3.836 -32.160 1.00 84.94 96 LYS A O 1
ATOM 737 N N . ALA A 1 97 ? 16.829 2.344 -32.731 1.00 87.19 97 ALA A N 1
ATOM 738 C CA . ALA A 1 97 ? 17.888 2.876 -31.877 1.00 87.19 97 ALA A CA 1
ATOM 739 C C . ALA A 1 97 ? 18.234 4.315 -32.289 1.00 87.19 97 ALA A C 1
ATOM 741 O O . ALA A 1 97 ? 18.490 4.583 -33.465 1.00 87.19 97 ALA A O 1
ATOM 742 N N . THR A 1 98 ? 18.257 5.230 -31.323 1.00 87.38 98 THR A N 1
ATOM 743 C CA . THR A 1 98 ? 18.596 6.641 -31.523 1.00 87.38 98 THR A CA 1
ATOM 744 C C . THR A 1 98 ? 19.490 7.173 -30.402 1.00 87.38 98 THR A C 1
ATOM 746 O O . THR A 1 98 ? 19.494 6.655 -29.284 1.00 87.38 98 THR A O 1
ATOM 749 N N . GLY A 1 99 ? 20.224 8.247 -30.699 1.00 87.38 99 GLY A N 1
ATOM 750 C CA . GLY A 1 99 ? 21.060 8.962 -29.736 1.00 87.38 99 GLY A CA 1
ATOM 751 C C . GLY A 1 99 ? 22.391 8.280 -29.409 1.00 87.38 99 GLY A C 1
ATOM 752 O O . GLY A 1 99 ? 22.894 7.436 -30.151 1.00 87.38 99 GLY A O 1
ATOM 753 N N . SER A 1 100 ? 22.988 8.703 -28.295 1.00 88.88 100 SER A N 1
ATOM 754 C CA . SER A 1 100 ? 24.290 8.218 -27.829 1.00 88.88 100 SER A CA 1
ATOM 755 C C . SER A 1 100 ? 24.174 6.852 -27.140 1.00 88.88 100 SER A C 1
ATOM 757 O O . SER A 1 100 ? 23.243 6.663 -26.354 1.00 88.88 100 SER A O 1
ATOM 759 N N . PRO A 1 101 ? 25.136 5.932 -27.349 1.00 91.06 101 PRO A N 1
ATOM 760 C CA . PRO A 1 101 ? 25.114 4.613 -26.726 1.00 91.06 101 PRO A CA 1
ATOM 761 C C . PRO A 1 101 ? 25.188 4.687 -25.199 1.00 91.06 101 PRO A C 1
ATOM 763 O O . PRO A 1 101 ? 25.895 5.524 -24.632 1.00 91.06 101 PRO A O 1
ATOM 766 N N . TYR A 1 102 ? 24.504 3.761 -24.542 1.00 92.19 102 TYR A N 1
ATOM 767 C CA . TYR A 1 102 ? 24.594 3.465 -23.120 1.00 92.19 102 TYR A CA 1
ATOM 768 C C . TYR A 1 102 ? 25.482 2.244 -22.871 1.00 92.19 102 TYR A C 1
ATOM 770 O O . TYR A 1 102 ? 25.547 1.320 -23.687 1.00 92.19 102 TYR A O 1
ATOM 778 N N . CYS A 1 103 ? 26.146 2.226 -21.717 1.00 91.12 103 CYS A N 1
ATOM 779 C CA . CYS A 1 103 ? 26.980 1.106 -21.295 1.00 91.12 103 CYS A CA 1
ATOM 780 C C . CYS A 1 103 ? 26.143 -0.166 -21.088 1.00 91.12 103 CYS A C 1
ATOM 782 O O . CYS A 1 103 ? 25.238 -0.182 -20.253 1.00 91.12 103 CYS A O 1
ATOM 784 N N . SER A 1 104 ? 26.475 -1.241 -21.808 1.00 91.06 104 SER A N 1
ATOM 785 C CA . SER A 1 104 ? 25.806 -2.542 -21.684 1.00 91.06 104 SER A CA 1
ATOM 786 C C . SER A 1 104 ? 25.985 -3.161 -20.307 1.00 91.06 104 SER A C 1
ATOM 788 O O . SER A 1 104 ? 25.000 -3.583 -19.711 1.00 91.06 104 SER A O 1
ATOM 790 N N . HIS A 1 105 ? 27.200 -3.127 -19.754 1.00 91.31 105 HIS A N 1
ATOM 791 C CA . HIS A 1 105 ? 27.445 -3.645 -18.411 1.00 91.31 105 HIS A CA 1
ATOM 792 C C . HIS A 1 105 ? 26.636 -2.886 -17.353 1.00 91.31 105 HIS A C 1
ATOM 794 O O . HIS A 1 105 ? 25.896 -3.515 -16.613 1.00 91.31 105 HIS A O 1
ATOM 800 N N . CYS A 1 106 ? 26.700 -1.547 -17.323 1.00 90.56 106 CYS A N 1
ATOM 801 C CA . CYS A 1 106 ? 25.976 -0.744 -16.326 1.00 90.56 106 CYS A CA 1
ATOM 802 C C . CYS A 1 106 ? 24.456 -0.944 -16.385 1.00 90.56 106 CYS A C 1
ATOM 804 O O . CYS A 1 106 ? 23.776 -0.852 -15.363 1.00 90.56 106 CYS A O 1
ATOM 806 N N . TRP A 1 107 ? 23.914 -1.211 -17.572 1.00 90.38 107 TRP A N 1
ATOM 807 C CA . TRP A 1 107 ? 22.499 -1.506 -17.729 1.00 90.38 107 TRP A CA 1
ATOM 808 C C . TRP A 1 107 ? 22.143 -2.932 -17.287 1.00 90.38 107 TRP A C 1
ATOM 810 O O . TRP A 1 107 ? 21.185 -3.123 -16.544 1.00 90.38 107 TRP A O 1
ATOM 820 N N . GLU A 1 108 ? 22.920 -3.934 -17.693 1.00 88.50 108 GLU A N 1
ATOM 821 C CA . GLU A 1 108 ? 22.626 -5.341 -17.395 1.00 88.50 108 GLU A CA 1
ATOM 822 C C . GLU A 1 108 ? 22.911 -5.718 -15.931 1.00 88.50 108 GLU A C 1
ATOM 824 O O . GLU A 1 108 ? 22.191 -6.546 -15.375 1.00 88.50 108 GLU A O 1
ATOM 829 N N . SER A 1 109 ? 23.911 -5.103 -15.288 1.00 88.62 109 SER A N 1
ATOM 830 C CA . SER A 1 109 ? 24.248 -5.363 -13.881 1.00 88.62 109 SER A CA 1
ATOM 831 C C . SER A 1 109 ? 23.476 -4.482 -12.898 1.00 88.62 109 SER A C 1
ATOM 833 O O . SER A 1 109 ? 23.057 -4.960 -11.847 1.00 88.62 109 SER A O 1
ATOM 835 N N . GLU A 1 110 ? 23.276 -3.202 -13.227 1.00 85.19 110 GLU A N 1
ATOM 836 C CA . GLU A 1 110 ? 22.775 -2.194 -12.281 1.00 85.19 110 GLU A CA 1
ATOM 837 C C . GLU A 1 110 ? 21.521 -1.451 -12.770 1.00 85.19 110 GLU A C 1
ATOM 839 O O . GLU A 1 110 ? 21.008 -0.593 -12.053 1.00 85.19 110 GLU A O 1
ATOM 844 N N . SER A 1 111 ? 21.008 -1.744 -13.974 1.00 86.62 111 SER A N 1
ATOM 845 C CA . SER A 1 111 ? 19.896 -1.002 -14.603 1.00 86.62 111 SER A CA 1
ATOM 846 C C . SER A 1 111 ? 20.137 0.515 -14.679 1.00 86.62 111 SER A C 1
ATOM 848 O O . SER A 1 111 ? 19.205 1.316 -14.601 1.00 86.62 111 SER A O 1
ATOM 850 N N . LYS A 1 112 ? 21.401 0.932 -14.854 1.00 86.25 112 LYS A N 1
ATOM 851 C CA . LYS A 1 112 ? 21.793 2.343 -14.991 1.00 86.25 112 LYS A CA 1
ATOM 852 C C . LYS A 1 112 ? 22.058 2.711 -16.447 1.00 86.25 112 LYS A C 1
ATOM 854 O O . LYS A 1 112 ? 22.925 2.134 -17.102 1.00 86.25 112 LYS A O 1
ATOM 859 N N . LEU A 1 113 ? 21.362 3.738 -16.932 1.00 87.88 113 LEU A N 1
ATOM 860 C CA . LEU A 1 113 ? 21.571 4.315 -18.261 1.00 87.88 113 LEU A CA 1
ATOM 861 C C . LEU A 1 113 ? 22.669 5.380 -18.215 1.00 87.88 113 LEU A C 1
ATOM 863 O O . LEU A 1 113 ? 22.409 6.566 -18.027 1.00 87.88 113 LEU A O 1
ATOM 867 N N . ILE A 1 114 ? 23.916 4.939 -18.374 1.00 89.19 114 ILE A N 1
ATOM 868 C CA . ILE A 1 114 ? 25.093 5.816 -18.413 1.00 89.19 114 ILE A CA 1
ATOM 869 C C . ILE A 1 114 ? 25.581 5.913 -19.852 1.00 89.19 114 ILE A C 1
ATOM 871 O O . ILE A 1 114 ? 25.925 4.897 -20.460 1.00 89.19 114 ILE A O 1
ATOM 875 N N . HIS A 1 115 ? 25.608 7.130 -20.395 1.00 89.88 115 HIS A N 1
ATOM 876 C CA . HIS A 1 115 ? 26.120 7.362 -21.740 1.00 89.88 115 HIS A CA 1
ATOM 877 C C . HIS A 1 115 ? 27.611 7.030 -21.824 1.00 89.88 115 HIS A C 1
ATOM 879 O O . HIS A 1 115 ? 28.421 7.486 -21.013 1.00 89.88 115 HIS A O 1
ATOM 885 N N . LEU A 1 116 ? 27.978 6.260 -22.845 1.00 86.06 116 LEU A N 1
ATOM 886 C CA . LEU A 1 116 ? 29.366 6.029 -23.206 1.00 86.06 116 LEU A CA 1
ATOM 887 C C . LEU A 1 116 ? 29.887 7.267 -23.938 1.00 86.06 116 LEU A C 1
ATOM 889 O O . LEU A 1 116 ? 29.543 7.523 -25.091 1.00 86.06 116 LEU A O 1
ATOM 893 N N . HIS A 1 117 ? 30.749 8.036 -23.280 1.00 78.06 117 HIS A N 1
ATOM 894 C CA . HIS A 1 117 ? 31.527 9.061 -23.963 1.00 78.06 117 HIS A CA 1
ATOM 895 C C . HIS A 1 117 ? 32.699 8.396 -24.685 1.00 78.06 117 HIS A C 1
ATOM 897 O O . HIS A 1 117 ? 33.692 8.013 -24.066 1.00 78.06 117 HIS A O 1
ATOM 903 N N . SER A 1 118 ? 32.605 8.272 -26.008 1.00 61.50 118 SER A N 1
ATOM 904 C CA . SER A 1 118 ? 33.782 7.979 -26.821 1.00 61.50 118 SER A CA 1
ATOM 905 C C . SER A 1 118 ? 34.724 9.182 -26.736 1.00 61.50 118 SER A C 1
ATOM 907 O O . SER A 1 118 ? 34.476 10.221 -27.348 1.00 61.50 118 SER A O 1
ATOM 909 N N . LYS A 1 119 ? 35.827 9.063 -25.987 1.00 53.47 119 LYS A N 1
ATOM 910 C CA . LYS A 1 119 ? 37.022 9.832 -26.346 1.00 53.47 119 LYS A CA 1
ATOM 911 C C . LYS A 1 119 ? 37.439 9.283 -27.700 1.00 53.47 119 LYS A C 1
ATOM 913 O O . LYS A 1 119 ? 37.815 8.116 -27.777 1.00 53.47 119 LYS A O 1
ATOM 918 N N . GLY A 1 120 ? 37.256 10.084 -28.749 1.00 48.06 120 GLY A N 1
ATOM 919 C CA . GLY A 1 120 ? 37.500 9.672 -30.123 1.00 48.06 120 GLY A CA 1
ATOM 920 C C . GLY A 1 120 ? 38.816 8.912 -30.221 1.00 48.06 120 GLY A C 1
ATOM 921 O O . GLY A 1 120 ? 39.877 9.460 -29.928 1.00 48.06 120 GLY A O 1
ATOM 922 N N . VAL A 1 121 ? 38.744 7.637 -30.604 1.00 50.94 121 VAL A N 1
ATOM 923 C CA . VAL A 1 121 ? 39.926 6.928 -31.076 1.00 50.94 121 VAL A CA 1
ATOM 924 C C . VAL A 1 121 ? 40.282 7.630 -32.374 1.00 50.94 121 VAL A C 1
ATOM 926 O O . VAL A 1 121 ? 39.633 7.427 -33.402 1.00 50.94 121 VAL A O 1
ATOM 929 N N . GLN A 1 122 ? 41.247 8.542 -32.297 1.00 46.44 122 GLN A N 1
ATOM 930 C CA . GLN A 1 122 ? 41.854 9.144 -33.465 1.00 46.44 122 GLN A CA 1
ATOM 931 C C . GLN A 1 122 ? 42.379 7.980 -34.294 1.00 46.44 122 GLN A C 1
ATOM 933 O O . GLN A 1 122 ? 43.313 7.291 -33.886 1.00 46.44 122 GLN A O 1
ATOM 938 N N . ARG A 1 123 ? 41.695 7.688 -35.404 1.00 44.47 123 ARG A N 1
ATOM 939 C CA . ARG A 1 123 ? 42.151 6.709 -36.381 1.00 44.47 123 ARG A CA 1
ATOM 940 C C . ARG A 1 123 ? 43.515 7.187 -36.866 1.00 44.47 123 ARG A C 1
ATOM 942 O O . ARG A 1 123 ? 43.592 8.038 -37.745 1.00 44.47 123 ARG A O 1
ATOM 949 N N . ILE A 1 124 ? 44.584 6.659 -36.281 1.00 51.34 124 ILE A N 1
ATOM 950 C CA . ILE A 1 124 ? 45.876 6.613 -36.948 1.00 51.34 124 ILE A CA 1
ATOM 951 C C . ILE A 1 124 ? 45.698 5.514 -37.994 1.00 51.34 124 ILE A C 1
ATOM 953 O O . ILE A 1 124 ? 45.870 4.330 -37.717 1.00 51.34 124 ILE A O 1
ATOM 957 N N . CYS A 1 125 ? 45.203 5.909 -39.166 1.00 41.97 125 CYS A N 1
ATOM 958 C CA . CYS A 1 125 ? 45.376 5.114 -40.369 1.00 41.97 125 CYS A CA 1
ATOM 959 C C . CYS A 1 125 ? 46.881 5.109 -40.665 1.00 41.97 125 CYS A C 1
ATOM 961 O O . CYS A 1 125 ? 47.465 6.180 -40.834 1.00 41.97 125 CYS A O 1
ATOM 963 N N . ALA A 1 126 ? 47.482 3.920 -40.621 1.00 36.72 126 ALA A N 1
ATOM 964 C CA . ALA A 1 126 ? 48.812 3.650 -41.155 1.00 36.72 126 ALA A CA 1
ATOM 965 C C . ALA A 1 126 ? 48.769 3.610 -42.688 1.00 36.72 126 ALA A C 1
ATOM 967 O O . ALA A 1 126 ? 47.705 3.213 -43.224 1.00 36.72 126 ALA A O 1
#

Sequence (126 aa):
MADLASVATVLTGIKTATEIAKTLKDIDVSIERAELKLQMAELISALADTKISAAEIQELVLEKDKEIQDLKNMLMLKDKVIRFGDAYYSLNDSGKATGSPYCSHCWESESKLIHLHSKGVQRICA

Foldseek 3Di:
DPDPVLVVLLVVLVVVLVVLVVVVVPDDPPDDPVVNVVSVVVSVVSVVVSVVSVVVVVVVVVVVVVVVVVVVVLVVLVVQWDDDPQFIAGQDPVRDGDDATAHPCCCVPPVDGDGDDPPDPPPPPD